Protein AF-A0A6G7C5B2-F1 (afdb_monomer_lite)

pLDDT: mean 74.14, std 19.57, range [34.53, 96.0]

Sequence (91 aa):
MKSRERVIKDIRFYKIKQKDFTGDFNGIIGNVYHITEDTNSIGQRIARKLNELQFISGEFDHIYINFTGNIKHGKLVESEKFLDKRIKYVD

Structure (mmCIF, N/CA/C/O backbone):
data_AF-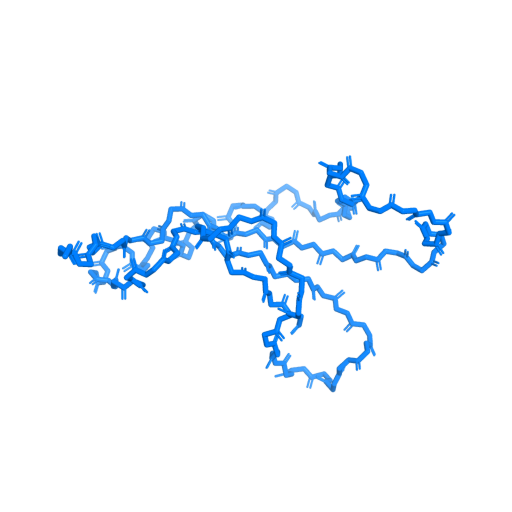A0A6G7C5B2-F1
#
_entry.id   AF-A0A6G7C5B2-F1
#
loop_
_atom_site.group_PDB
_atom_site.id
_atom_site.type_symbol
_atom_site.label_atom_id
_atom_site.label_alt_id
_atom_site.label_comp_id
_atom_site.label_asym_id
_atom_site.label_entity_id
_atom_site.label_seq_id
_atom_site.pdbx_PDB_ins_code
_atom_site.Cartn_x
_atom_site.Cartn_y
_atom_site.Cartn_z
_atom_site.occupancy
_atom_site.B_iso_or_equiv
_atom_site.auth_seq_id
_atom_site.auth_comp_id
_atom_site.auth_asym_id
_atom_site.auth_atom_id
_atom_site.pdbx_PDB_model_num
ATOM 1 N N . MET A 1 1 ? -3.648 -12.455 22.082 1.00 43.62 1 MET A N 1
ATOM 2 C CA . MET A 1 1 ? -3.501 -11.025 21.714 1.00 43.62 1 MET A CA 1
ATOM 3 C C . MET A 1 1 ? -4.640 -10.677 20.766 1.00 43.62 1 MET A C 1
ATOM 5 O O . MET A 1 1 ? -4.727 -11.334 19.740 1.00 43.62 1 MET A O 1
ATOM 9 N N . LYS A 1 2 ? -5.542 -9.738 21.099 1.00 45.06 2 LYS A N 1
ATOM 10 C CA . LYS A 1 2 ? -6.581 -9.298 20.146 1.00 45.06 2 LYS A CA 1
ATOM 11 C C . LYS A 1 2 ? -5.883 -8.749 18.899 1.00 45.06 2 LYS A C 1
ATOM 13 O O . LYS A 1 2 ? -5.041 -7.858 19.037 1.00 45.06 2 LYS A O 1
ATOM 18 N N . S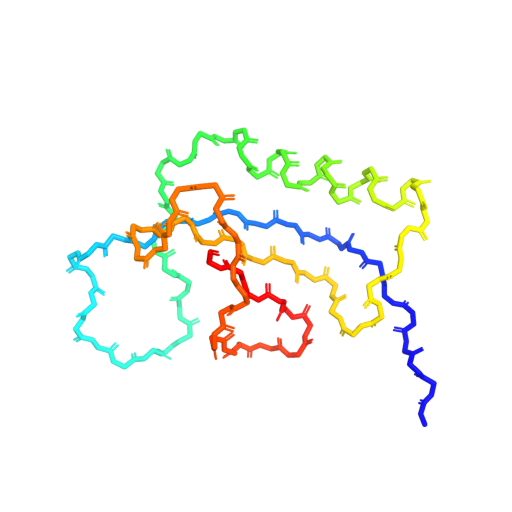ER A 1 3 ? -6.202 -9.302 17.727 1.00 52.06 3 SER A N 1
ATOM 19 C CA . SER A 1 3 ? -5.869 -8.682 16.443 1.00 52.06 3 SER A CA 1
ATOM 20 C C . SER A 1 3 ? -6.336 -7.233 16.532 1.00 52.06 3 SER A C 1
ATOM 22 O O . SER A 1 3 ? -7.506 -6.980 16.815 1.00 52.06 3 SER A O 1
ATOM 24 N N . ARG A 1 4 ? -5.403 -6.277 16.475 1.00 64.94 4 ARG A N 1
ATOM 25 C CA . ARG A 1 4 ? -5.782 -4.865 16.470 1.00 64.94 4 ARG A CA 1
ATOM 26 C C . ARG A 1 4 ? -6.464 -4.661 15.133 1.00 64.94 4 ARG A C 1
ATOM 28 O O . ARG A 1 4 ? -5.779 -4.729 14.128 1.00 64.94 4 ARG A O 1
ATOM 35 N N . GLU A 1 5 ? -7.772 -4.456 15.122 1.00 76.12 5 GLU A N 1
ATOM 36 C CA . GLU A 1 5 ? -8.495 -4.053 13.920 1.00 76.12 5 GLU A CA 1
ATOM 37 C C . GLU A 1 5 ? -7.822 -2.793 13.368 1.00 76.12 5 GLU A C 1
ATOM 39 O O . GLU A 1 5 ? -7.838 -1.728 13.991 1.00 76.12 5 GLU A O 1
ATOM 44 N N . ARG A 1 6 ? -7.109 -2.943 12.252 1.00 82.62 6 ARG A N 1
ATOM 45 C CA . ARG A 1 6 ? -6.442 -1.836 11.574 1.00 82.62 6 ARG A CA 1
ATOM 46 C C . ARG A 1 6 ? -7.286 -1.379 10.408 1.00 82.62 6 ARG A C 1
ATOM 48 O O . ARG A 1 6 ? -7.867 -2.188 9.695 1.00 82.62 6 ARG A O 1
ATOM 55 N N . VAL A 1 7 ? -7.296 -0.071 10.226 1.00 91.44 7 VAL A N 1
ATOM 56 C CA . VAL A 1 7 ? -7.825 0.600 9.046 1.00 91.44 7 VAL A CA 1
ATOM 57 C C . VAL A 1 7 ? -6.659 1.015 8.154 1.00 91.44 7 VAL A C 1
ATOM 59 O O . VAL A 1 7 ? -5.540 1.210 8.646 1.00 91.44 7 VAL A O 1
ATOM 62 N N . ILE A 1 8 ? -6.906 1.172 6.856 1.00 93.19 8 ILE A N 1
ATOM 63 C CA . ILE A 1 8 ? -5.873 1.623 5.922 1.00 93.19 8 ILE A CA 1
ATOM 64 C C . ILE A 1 8 ? -5.620 3.115 6.138 1.00 93.19 8 ILE A C 1
ATOM 66 O O . ILE A 1 8 ? -6.498 3.957 5.960 1.00 93.19 8 ILE A O 1
ATOM 70 N N . LYS A 1 9 ? -4.394 3.451 6.528 1.00 90.75 9 LYS A N 1
ATOM 71 C CA . LYS A 1 9 ? -3.958 4.834 6.742 1.00 90.75 9 LYS A CA 1
ATOM 72 C C . LYS A 1 9 ? -3.375 5.445 5.485 1.00 90.75 9 LYS A C 1
ATOM 74 O O . LYS A 1 9 ? -3.523 6.644 5.279 1.00 90.75 9 LYS A O 1
ATOM 79 N N . ASP A 1 10 ? -2.705 4.632 4.676 1.00 88.69 10 ASP A N 1
ATOM 80 C CA . ASP A 1 10 ? -1.920 5.133 3.559 1.00 88.69 10 ASP A CA 1
ATOM 81 C C . ASP A 1 10 ? -1.782 4.094 2.445 1.00 88.69 10 ASP A C 1
ATOM 83 O O . ASP A 1 10 ? -1.632 2.894 2.699 1.00 88.69 10 ASP A O 1
ATOM 87 N N . ILE A 1 11 ? -1.804 4.578 1.206 1.00 90.69 11 ILE A N 1
ATOM 88 C CA . ILE A 1 11 ? -1.537 3.787 0.006 1.00 90.69 11 ILE A CA 1
ATOM 89 C C . ILE A 1 11 ? -0.545 4.575 -0.835 1.00 90.69 11 ILE A C 1
ATOM 91 O O . ILE A 1 11 ? -0.814 5.719 -1.199 1.00 90.69 11 ILE A O 1
ATOM 95 N N . ARG A 1 12 ? 0.594 3.966 -1.157 1.00 87.12 12 ARG A N 1
ATOM 96 C CA . ARG A 1 12 ? 1.660 4.609 -1.929 1.00 87.12 12 ARG A CA 1
ATOM 97 C C . ARG A 1 12 ? 1.958 3.837 -3.194 1.00 87.12 12 ARG A C 1
ATOM 99 O O . ARG A 1 12 ? 1.953 2.609 -3.190 1.00 87.12 12 ARG A O 1
ATOM 106 N N . PHE A 1 13 ? 2.255 4.575 -4.254 1.00 83.56 13 PHE A N 1
ATOM 107 C CA . PHE A 1 13 ? 2.598 4.022 -5.554 1.00 83.56 13 PHE A CA 1
ATOM 108 C C . PHE A 1 13 ? 4.074 4.265 -5.853 1.00 83.56 13 PHE A C 1
ATOM 110 O O . PHE A 1 13 ? 4.602 5.341 -5.582 1.00 83.56 13 PHE A O 1
ATOM 117 N N . TYR A 1 14 ? 4.733 3.271 -6.435 1.00 76.62 14 TYR A N 1
ATOM 118 C CA . TYR A 1 14 ? 6.149 3.296 -6.784 1.00 76.62 14 TYR A CA 1
ATOM 119 C C . TYR A 1 14 ? 6.357 2.666 -8.156 1.00 76.62 14 TYR A C 1
ATOM 121 O O . TYR A 1 14 ? 5.498 1.944 -8.655 1.00 76.62 14 TYR A O 1
ATOM 129 N N . LYS A 1 15 ? 7.514 2.907 -8.770 1.00 71.44 15 LYS A N 1
ATOM 130 C CA . LYS A 1 15 ? 7.985 2.115 -9.908 1.00 71.44 15 LYS A CA 1
ATOM 131 C C . LYS A 1 15 ? 9.497 2.002 -9.825 1.00 71.44 15 LYS A C 1
ATOM 133 O O . LYS A 1 15 ? 10.202 3.007 -9.860 1.00 71.44 15 LYS A O 1
ATOM 138 N N . ILE A 1 16 ? 10.003 0.784 -9.710 1.00 62.88 16 ILE A N 1
ATOM 139 C CA . ILE A 1 16 ? 11.446 0.540 -9.632 1.00 62.88 16 ILE A CA 1
ATOM 140 C C . ILE A 1 16 ? 12.063 0.715 -11.029 1.00 62.88 16 ILE A C 1
ATOM 142 O O . ILE A 1 16 ? 11.593 0.128 -12.006 1.00 62.88 16 ILE A O 1
ATOM 146 N N . LYS A 1 17 ? 13.107 1.547 -11.154 1.00 52.53 17 LYS A N 1
ATOM 147 C CA . LYS A 1 17 ? 13.888 1.681 -12.397 1.00 52.53 17 LYS A CA 1
ATOM 148 C C . LYS A 1 17 ? 14.984 0.614 -12.444 1.00 52.53 17 LYS A C 1
ATOM 150 O O . LYS A 1 17 ? 15.714 0.432 -11.480 1.00 52.53 17 LYS A O 1
ATOM 155 N N . GLN A 1 18 ? 15.140 -0.042 -13.596 1.00 48.28 18 GLN A N 1
ATOM 156 C CA . GLN A 1 18 ? 16.105 -1.135 -13.804 1.00 48.28 18 GLN A CA 1
ATOM 157 C C . GLN A 1 18 ? 17.589 -0.750 -13.625 1.00 48.28 18 GLN A C 1
ATOM 159 O O . GLN A 1 18 ? 18.404 -1.642 -13.437 1.00 48.28 18 GLN A O 1
ATOM 164 N N . LYS A 1 19 ? 17.968 0.537 -13.680 1.00 45.28 19 LYS A N 1
ATOM 165 C CA . LYS A 1 19 ? 19.380 0.961 -13.574 1.00 45.28 19 LYS A CA 1
ATOM 166 C C . LYS A 1 19 ? 19.936 1.039 -12.142 1.00 45.28 19 LYS A C 1
ATOM 168 O O . LYS A 1 19 ? 21.147 1.137 -12.006 1.00 45.28 19 LYS A O 1
ATOM 173 N N . ASP A 1 20 ? 19.098 0.940 -11.107 1.00 42.66 20 ASP A N 1
ATOM 174 C CA . ASP A 1 20 ? 19.493 1.212 -9.712 1.00 42.66 20 ASP A CA 1
ATOM 175 C C . ASP A 1 20 ? 19.574 -0.056 -8.828 1.00 42.66 20 ASP A C 1
ATOM 177 O O . ASP A 1 20 ? 19.491 0.039 -7.605 1.00 42.66 20 ASP A O 1
ATOM 181 N N . PHE A 1 21 ? 19.710 -1.257 -9.409 1.00 42.81 21 PHE A N 1
ATOM 182 C CA . PHE A 1 21 ? 19.765 -2.512 -8.642 1.00 42.81 21 PHE A CA 1
ATOM 183 C C . PHE A 1 21 ? 21.123 -3.218 -8.769 1.00 42.81 21 PHE A C 1
ATOM 185 O O . PHE A 1 21 ? 21.284 -4.145 -9.560 1.00 42.81 21 PHE A O 1
ATOM 192 N N . THR A 1 22 ? 22.098 -2.780 -7.967 1.00 35.59 22 THR A N 1
ATOM 193 C CA . THR A 1 22 ? 23.384 -3.476 -7.740 1.00 35.59 22 THR A CA 1
ATOM 194 C C . THR A 1 22 ? 23.884 -3.288 -6.299 1.00 35.59 22 THR A C 1
ATOM 196 O O . THR A 1 22 ? 25.034 -2.907 -6.084 1.00 35.59 22 THR A O 1
ATOM 199 N N . GLY A 1 23 ? 23.038 -3.489 -5.285 1.00 34.53 23 GLY A N 1
ATOM 200 C CA . GLY A 1 23 ? 23.468 -3.335 -3.893 1.00 34.53 23 GLY A CA 1
ATOM 201 C C . GLY A 1 23 ? 22.422 -3.754 -2.868 1.00 34.53 23 GLY A C 1
ATOM 202 O O . GLY A 1 23 ? 21.224 -3.637 -3.113 1.00 34.53 23 GLY A O 1
ATOM 203 N N . ASP A 1 24 ? 22.916 -4.260 -1.740 1.00 38.25 24 ASP A N 1
ATOM 204 C CA . ASP A 1 24 ? 22.150 -4.758 -0.599 1.00 38.25 24 ASP A CA 1
ATOM 205 C C . ASP A 1 24 ? 21.167 -3.701 -0.057 1.00 38.25 24 ASP A C 1
ATOM 207 O O . ASP A 1 24 ? 21.478 -2.505 0.023 1.00 38.25 24 ASP A O 1
ATOM 211 N N . PHE A 1 25 ? 19.948 -4.131 0.268 1.00 43.62 25 PHE A N 1
ATOM 212 C CA . PHE A 1 25 ? 18.808 -3.250 0.534 1.00 43.62 25 PHE A CA 1
ATOM 213 C C . PHE A 1 25 ? 18.883 -2.638 1.947 1.00 43.62 25 PHE A C 1
ATOM 215 O O . PHE A 1 25 ? 18.236 -3.102 2.881 1.00 43.62 25 PHE A O 1
ATOM 222 N N . ASN A 1 26 ? 19.639 -1.547 2.103 1.00 36.38 26 ASN A N 1
ATOM 223 C CA . ASN A 1 26 ? 19.854 -0.849 3.383 1.00 36.38 26 ASN A CA 1
ATOM 224 C C . ASN A 1 26 ? 18.752 0.168 3.765 1.00 36.38 26 ASN A C 1
ATOM 226 O O . ASN A 1 26 ? 19.028 1.227 4.325 1.00 36.38 26 ASN A O 1
ATOM 230 N N . GLY A 1 27 ? 17.482 -0.141 3.488 1.00 44.22 27 GLY A N 1
ATOM 231 C CA . GLY A 1 27 ? 16.349 0.573 4.099 1.00 44.22 27 GLY A CA 1
ATOM 232 C C . GLY A 1 27 ? 16.045 1.988 3.584 1.00 44.22 27 GLY A C 1
ATOM 233 O O . GLY A 1 27 ? 15.264 2.695 4.220 1.00 44.22 27 GLY A O 1
ATOM 234 N N . ILE A 1 28 ? 16.583 2.409 2.435 1.00 45.28 28 ILE A N 1
ATOM 235 C CA . ILE A 1 28 ? 16.222 3.695 1.817 1.00 45.28 28 ILE A CA 1
ATOM 236 C C . ILE A 1 28 ? 15.313 3.450 0.610 1.00 45.28 28 ILE A C 1
ATOM 238 O O . ILE A 1 28 ? 15.665 2.768 -0.349 1.00 45.28 28 ILE A O 1
ATOM 242 N N . ILE A 1 29 ? 14.103 4.000 0.723 1.00 44.22 29 ILE A N 1
ATOM 243 C CA . ILE A 1 29 ? 12.985 3.938 -0.221 1.00 44.22 29 ILE A CA 1
ATOM 244 C C . ILE A 1 29 ? 13.468 4.245 -1.645 1.00 44.22 29 ILE A C 1
ATOM 246 O O . ILE A 1 29 ? 14.017 5.313 -1.908 1.00 44.22 29 ILE A O 1
ATOM 250 N N . GLY A 1 30 ? 13.237 3.293 -2.554 1.00 40.62 30 GLY A N 1
ATOM 251 C CA . GLY A 1 30 ? 13.599 3.393 -3.963 1.00 40.62 30 GLY A CA 1
ATOM 252 C C . GLY A 1 30 ? 12.976 4.610 -4.646 1.00 40.62 30 GLY A C 1
ATOM 253 O O . GLY A 1 30 ? 11.838 4.986 -4.364 1.00 40.62 30 GLY A O 1
ATOM 254 N N . ASN A 1 31 ? 13.759 5.200 -5.549 1.00 39.59 31 ASN A N 1
ATOM 255 C CA . ASN A 1 31 ? 13.455 6.402 -6.317 1.00 39.59 31 ASN A CA 1
ATOM 256 C C . ASN A 1 31 ? 11.991 6.452 -6.783 1.00 39.59 31 ASN A C 1
ATOM 258 O O . ASN A 1 31 ? 11.555 5.699 -7.658 1.00 39.59 31 ASN A O 1
ATOM 262 N N . VAL A 1 32 ? 11.252 7.382 -6.178 1.00 40.59 32 VAL A N 1
ATOM 263 C CA . VAL A 1 32 ? 9.908 7.802 -6.570 1.00 40.59 32 VAL A CA 1
ATOM 264 C C . VAL A 1 32 ? 10.004 8.242 -8.033 1.00 40.59 32 VAL A C 1
ATOM 266 O O . VAL A 1 32 ? 10.889 9.013 -8.406 1.00 40.59 32 VAL A O 1
ATOM 269 N N . TYR A 1 33 ? 9.144 7.715 -8.904 1.00 37.19 33 TYR A N 1
ATOM 270 C CA . TYR A 1 33 ? 9.015 8.283 -10.246 1.00 37.19 33 TYR A CA 1
ATOM 271 C C . TYR A 1 33 ? 8.709 9.787 -10.124 1.00 37.19 33 TYR A C 1
ATOM 273 O O . TYR A 1 33 ? 8.232 10.238 -9.088 1.00 37.19 33 TYR A O 1
ATOM 281 N N . HIS A 1 34 ? 8.844 10.561 -11.202 1.00 42.16 34 HIS A N 1
ATOM 282 C CA . HIS A 1 34 ? 7.939 11.704 -11.369 1.00 42.16 34 HIS A CA 1
ATOM 283 C C . HIS A 1 34 ? 6.529 11.137 -11.584 1.00 42.16 34 HIS A C 1
ATOM 285 O O . HIS A 1 34 ? 5.972 11.149 -12.676 1.00 42.16 34 HIS A O 1
ATOM 291 N N . ILE A 1 35 ? 5.994 10.520 -10.537 1.00 48.09 35 ILE A N 1
ATOM 292 C CA . ILE A 1 35 ? 4.578 10.396 -10.350 1.00 48.09 35 ILE A CA 1
ATOM 293 C C . ILE A 1 35 ? 4.171 11.838 -10.105 1.00 48.09 35 ILE A C 1
ATOM 295 O O . ILE A 1 35 ? 4.714 12.491 -9.213 1.00 48.09 35 ILE A O 1
ATOM 299 N N . THR A 1 36 ? 3.334 12.382 -10.981 1.00 51.34 36 THR A N 1
ATOM 300 C CA . THR A 1 36 ? 2.769 13.714 -10.778 1.00 51.34 36 THR A CA 1
ATOM 301 C C . THR A 1 36 ? 2.258 13.807 -9.338 1.00 51.34 36 THR A C 1
ATOM 303 O O . THR A 1 36 ? 1.822 12.790 -8.777 1.00 51.34 36 THR A O 1
ATOM 306 N N . GLU A 1 37 ? 2.348 14.994 -8.725 1.00 55.22 37 GLU A N 1
ATOM 307 C CA . GLU A 1 37 ? 1.944 15.251 -7.327 1.00 55.22 37 GLU A CA 1
ATOM 308 C C . GLU A 1 37 ? 0.588 14.599 -6.966 1.00 55.22 37 GLU A C 1
ATOM 310 O O . GLU A 1 37 ? 0.354 14.179 -5.832 1.00 55.22 37 GLU A O 1
ATOM 315 N N . ASP A 1 38 ? -0.264 14.397 -7.972 1.00 65.06 38 ASP A N 1
ATOM 316 C CA . ASP A 1 38 ? -1.550 13.715 -7.915 1.00 65.06 38 ASP A CA 1
ATOM 317 C C . ASP A 1 38 ? -1.558 12.270 -7.404 1.00 65.06 38 ASP A C 1
ATOM 319 O O . ASP A 1 38 ? -2.538 11.874 -6.777 1.00 65.06 38 ASP A O 1
ATOM 323 N N . THR A 1 39 ? -0.548 11.435 -7.630 1.00 70.56 39 THR A N 1
ATOM 324 C CA . THR A 1 39 ? -0.699 9.993 -7.301 1.00 70.56 39 THR A CA 1
ATOM 325 C C . THR A 1 39 ? -0.669 9.676 -5.811 1.00 70.56 39 THR A C 1
ATOM 327 O O . THR A 1 39 ? -1.407 8.797 -5.362 1.00 70.56 39 THR A O 1
ATOM 330 N N . ASN A 1 40 ? 0.086 10.442 -5.021 1.00 74.75 40 ASN A N 1
ATOM 331 C CA . ASN A 1 40 ? -0.024 10.391 -3.563 1.00 74.75 40 ASN A CA 1
ATOM 332 C C . ASN A 1 40 ? -1.427 10.829 -3.122 1.00 74.75 40 ASN A C 1
ATOM 334 O O . ASN A 1 40 ? -2.027 10.213 -2.241 1.00 74.75 40 ASN A O 1
ATOM 338 N N . SER A 1 41 ? -1.995 11.841 -3.788 1.00 82.06 41 SER A N 1
ATOM 339 C CA . SER A 1 41 ? -3.366 12.283 -3.522 1.00 82.06 41 SER A CA 1
ATOM 340 C C . SER A 1 41 ? -4.400 11.195 -3.855 1.00 82.06 41 SER A C 1
ATOM 342 O O . SER A 1 41 ? -5.375 11.031 -3.121 1.00 82.06 41 SER A O 1
ATOM 344 N N . ILE A 1 42 ? -4.179 10.397 -4.909 1.00 86.88 42 ILE A N 1
ATOM 345 C CA . ILE A 1 42 ? -5.031 9.250 -5.259 1.00 86.88 42 ILE A CA 1
ATOM 346 C C . ILE A 1 42 ? -4.983 8.203 -4.146 1.00 86.88 42 ILE A C 1
ATOM 348 O O . ILE A 1 42 ? -6.034 7.771 -3.674 1.00 86.88 42 ILE A O 1
ATOM 352 N N . GLY A 1 43 ? -3.786 7.835 -3.685 1.00 89.12 43 GLY A N 1
ATOM 353 C CA . GLY A 1 43 ? -3.611 6.858 -2.609 1.00 89.12 43 GLY A CA 1
ATOM 354 C C . GLY A 1 43 ? -4.324 7.272 -1.322 1.00 89.12 43 GLY A C 1
ATOM 355 O O . GLY A 1 43 ? -5.098 6.498 -0.755 1.00 89.12 43 GLY A O 1
ATOM 356 N N . GLN A 1 44 ? -4.173 8.539 -0.930 1.00 89.44 44 GLN A N 1
ATOM 357 C CA . GLN A 1 44 ? -4.879 9.120 0.214 1.00 89.44 44 GLN A CA 1
ATOM 358 C C . GLN A 1 44 ? -6.403 9.118 0.035 1.00 89.44 44 GLN A C 1
ATOM 360 O O . GLN A 1 44 ? -7.137 8.790 0.968 1.00 89.44 44 GLN A O 1
ATOM 365 N N . ARG A 1 45 ? -6.907 9.460 -1.159 1.00 92.06 45 ARG A N 1
ATOM 366 C CA . ARG A 1 45 ? -8.350 9.431 -1.456 1.00 92.06 45 ARG A CA 1
ATOM 367 C C . ARG A 1 45 ? -8.917 8.016 -1.356 1.00 92.06 45 ARG A C 1
ATOM 369 O O . ARG A 1 45 ? -10.011 7.859 -0.817 1.00 92.06 45 ARG A O 1
ATOM 376 N N . ILE A 1 46 ? -8.186 7.007 -1.832 1.00 93.06 46 ILE A N 1
ATOM 377 C CA . ILE A 1 46 ? -8.589 5.599 -1.721 1.00 93.06 46 ILE A CA 1
ATOM 378 C C . ILE A 1 46 ? -8.595 5.168 -0.252 1.00 93.06 46 ILE A C 1
ATOM 380 O O . ILE A 1 46 ? -9.605 4.643 0.206 1.00 93.06 46 ILE A O 1
ATOM 384 N N . ALA A 1 47 ? -7.529 5.444 0.506 1.00 93.69 47 ALA A N 1
ATOM 385 C CA . ALA A 1 47 ? -7.472 5.139 1.938 1.00 93.69 47 ALA A CA 1
ATOM 386 C C . ALA A 1 47 ? -8.644 5.781 2.699 1.00 93.69 47 ALA A C 1
ATOM 388 O O . ALA A 1 47 ? -9.338 5.113 3.465 1.00 93.69 47 ALA A O 1
ATOM 389 N N . ARG A 1 48 ? -8.947 7.055 2.414 1.00 93.94 48 ARG A N 1
ATOM 390 C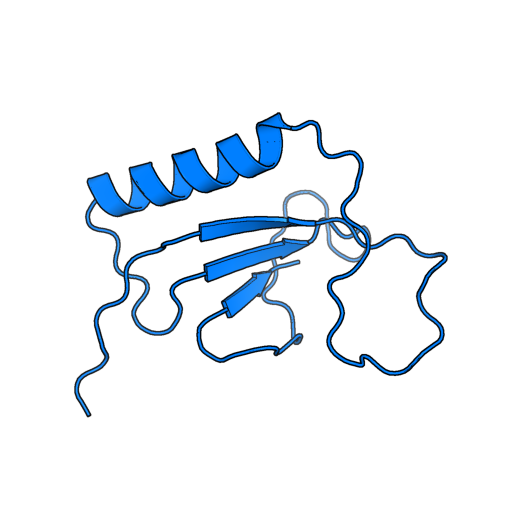 CA . ARG A 1 48 ? -10.107 7.746 2.990 1.00 93.94 48 ARG A CA 1
ATOM 391 C C . ARG A 1 48 ? -11.420 7.045 2.645 1.00 93.94 48 ARG A C 1
ATOM 393 O O . ARG A 1 48 ? -12.235 6.841 3.536 1.00 93.94 48 ARG A O 1
ATOM 400 N N . LYS A 1 49 ? -11.618 6.646 1.387 1.00 96.00 49 LYS A N 1
ATOM 401 C CA . LYS A 1 49 ? -12.830 5.933 0.959 1.00 96.00 49 LYS A CA 1
ATOM 402 C C . LYS A 1 49 ? -12.969 4.561 1.612 1.00 96.00 49 LYS A C 1
ATOM 404 O O . LYS A 1 49 ? -14.064 4.214 2.031 1.00 96.00 49 LYS A O 1
ATOM 409 N N . LEU A 1 50 ? -11.879 3.811 1.758 1.00 94.31 50 LEU A N 1
ATOM 410 C CA . LEU A 1 50 ? -11.879 2.544 2.496 1.00 94.31 50 LEU A CA 1
ATOM 411 C C . LEU A 1 50 ? -12.283 2.752 3.961 1.00 94.31 50 LEU A C 1
ATOM 413 O O . LEU A 1 50 ? -13.080 1.983 4.491 1.00 94.31 50 LEU A O 1
ATOM 417 N N . ASN A 1 51 ? -11.802 3.827 4.587 1.00 91.75 51 ASN A N 1
ATOM 418 C CA . ASN A 1 51 ? -12.166 4.172 5.961 1.00 91.75 51 ASN A CA 1
ATOM 419 C C . ASN A 1 51 ? -13.634 4.605 6.088 1.00 91.75 51 ASN A C 1
ATOM 421 O O . ASN A 1 51 ? -14.307 4.183 7.024 1.00 91.75 51 ASN A O 1
ATOM 425 N N . GLU A 1 52 ? -14.156 5.395 5.141 1.00 94.50 52 GLU A N 1
ATOM 426 C CA . GLU A 1 52 ? -15.587 5.740 5.062 1.00 94.50 52 GLU A CA 1
ATOM 427 C C . GLU A 1 52 ? -16.471 4.485 4.933 1.00 94.50 52 GLU A C 1
ATOM 429 O O . GLU A 1 52 ? -17.558 4.435 5.501 1.00 94.50 52 GLU A O 1
ATOM 434 N N . LEU A 1 53 ? -15.982 3.456 4.234 1.00 95.44 53 LEU A N 1
ATOM 435 C CA . LEU A 1 53 ? -16.635 2.151 4.085 1.00 95.44 53 LEU A CA 1
ATOM 436 C C . LEU A 1 53 ? -16.390 1.197 5.267 1.00 95.44 53 LEU A C 1
ATOM 438 O O . LEU A 1 53 ? -16.786 0.036 5.193 1.00 95.44 53 LEU A O 1
ATOM 442 N N . GLN A 1 54 ? -15.734 1.659 6.337 1.00 92.00 54 GLN A N 1
ATOM 443 C CA . GLN A 1 54 ? -15.396 0.860 7.520 1.00 92.00 54 GLN A CA 1
ATOM 444 C C . GLN A 1 54 ? -14.585 -0.407 7.191 1.00 92.00 54 GLN A C 1
ATOM 446 O O . GLN A 1 54 ? -14.699 -1.429 7.867 1.00 92.00 54 GLN A O 1
ATOM 451 N N . PHE A 1 55 ? -13.748 -0.352 6.151 1.00 91.81 55 PHE A N 1
ATOM 452 C CA . PHE A 1 55 ? -12.880 -1.466 5.790 1.00 91.81 55 PHE A CA 1
ATOM 453 C C . PHE A 1 55 ? -11.808 -1.704 6.865 1.00 91.81 55 PHE A C 1
ATOM 455 O O . PHE A 1 55 ? -11.091 -0.782 7.265 1.00 91.81 55 PHE A O 1
ATOM 462 N N . ILE A 1 56 ? -11.658 -2.964 7.279 1.00 90.94 56 ILE A N 1
ATOM 463 C CA . ILE A 1 56 ? -10.666 -3.405 8.263 1.00 90.94 56 ILE A CA 1
ATOM 464 C C . ILE A 1 56 ? -9.681 -4.349 7.573 1.00 90.94 56 ILE A C 1
ATOM 466 O O . ILE A 1 56 ? -10.050 -5.419 7.098 1.00 90.94 56 ILE A O 1
ATOM 470 N N . SER A 1 57 ? -8.410 -3.965 7.548 1.00 87.31 57 SER A N 1
ATOM 471 C CA . SER A 1 57 ? -7.301 -4.773 7.025 1.00 87.31 57 SER A CA 1
ATOM 472 C C . SER A 1 57 ? -6.746 -5.765 8.046 1.00 87.31 57 SER A C 1
ATOM 474 O O . SER A 1 57 ? -6.090 -6.737 7.678 1.00 87.31 57 SER A O 1
ATOM 476 N N . GLY A 1 58 ? -6.971 -5.508 9.338 1.00 84.69 58 GLY A N 1
ATOM 477 C CA . GLY A 1 58 ? -6.482 -6.336 10.440 1.00 84.69 58 GLY A CA 1
ATOM 478 C C . GLY A 1 58 ? -4.982 -6.162 10.689 1.00 84.69 58 GLY A C 1
ATOM 479 O O . GLY A 1 58 ? -4.577 -5.505 11.643 1.00 84.69 58 GLY A O 1
ATOM 480 N N . GLU A 1 59 ? -4.131 -6.740 9.848 1.00 85.38 59 GLU A N 1
ATOM 481 C CA . GLU A 1 59 ? -2.710 -6.926 10.186 1.00 85.38 59 GLU A CA 1
ATOM 482 C C . GLU A 1 59 ? -1.810 -5.749 9.793 1.00 85.38 59 GLU A C 1
ATOM 484 O O . GLU A 1 59 ? -0.909 -5.371 10.551 1.00 85.38 59 GLU A O 1
ATOM 489 N N . PHE A 1 60 ? -2.110 -5.108 8.666 1.00 90.25 60 PHE A N 1
ATOM 490 C CA . PHE A 1 60 ? -1.356 -3.985 8.106 1.00 90.25 60 PHE A CA 1
ATOM 491 C C . PHE A 1 60 ? -2.196 -2.707 8.095 1.00 90.25 60 PHE A C 1
ATOM 493 O O . PHE A 1 60 ? -3.416 -2.773 8.090 1.00 90.25 60 PHE A O 1
ATOM 500 N N . ASP A 1 61 ? -1.574 -1.530 8.110 1.00 92.19 61 ASP A N 1
ATOM 501 C CA . ASP A 1 61 ? -2.275 -0.244 7.947 1.00 92.19 61 ASP A CA 1
ATOM 502 C C . ASP A 1 61 ? -1.714 0.615 6.800 1.00 92.19 61 ASP A C 1
ATOM 504 O O . ASP A 1 61 ? -2.199 1.721 6.575 1.00 92.19 61 ASP A O 1
ATOM 508 N N . HIS A 1 62 ? -0.743 0.097 6.041 1.00 91.75 62 HIS A N 1
ATOM 509 C CA . HIS A 1 62 ? -0.152 0.751 4.871 1.00 91.75 62 HIS A CA 1
ATOM 510 C C . HIS A 1 62 ? -0.044 -0.239 3.702 1.00 91.75 62 HIS A C 1
ATOM 512 O O . HIS A 1 62 ? 0.283 -1.409 3.914 1.00 91.75 62 HIS A O 1
ATOM 518 N N . ILE A 1 63 ? -0.282 0.227 2.472 1.00 91.19 63 ILE A N 1
ATOM 519 C CA . ILE A 1 63 ? -0.142 -0.578 1.245 1.00 91.19 63 ILE A CA 1
ATOM 520 C C . ILE A 1 63 ? 0.804 0.125 0.278 1.00 91.19 63 ILE A C 1
ATOM 522 O O . ILE A 1 63 ? 0.556 1.263 -0.117 1.00 91.19 63 ILE A O 1
ATOM 526 N N . TYR A 1 64 ? 1.883 -0.543 -0.117 1.00 89.31 64 TYR A N 1
ATOM 527 C CA . TYR A 1 64 ? 2.855 -0.029 -1.078 1.00 89.31 64 TYR A CA 1
ATOM 528 C C . TYR A 1 64 ? 2.735 -0.827 -2.376 1.00 89.31 64 TYR A C 1
ATOM 530 O O . TYR A 1 64 ? 2.999 -2.025 -2.397 1.00 89.31 64 TYR A O 1
ATOM 538 N N . ILE A 1 65 ? 2.319 -0.157 -3.448 1.00 87.75 65 ILE A N 1
ATOM 539 C CA . ILE A 1 65 ? 2.074 -0.746 -4.766 1.00 87.75 65 ILE A CA 1
ATOM 540 C C . ILE A 1 65 ? 3.220 -0.345 -5.689 1.00 87.75 65 ILE A C 1
ATOM 542 O O . ILE A 1 65 ? 3.432 0.839 -5.947 1.00 87.75 65 ILE A O 1
ATOM 546 N N . ASN A 1 66 ? 3.964 -1.318 -6.193 1.00 84.62 66 ASN A N 1
ATOM 547 C CA . ASN A 1 66 ? 5.078 -1.108 -7.097 1.00 84.62 66 ASN A CA 1
ATOM 548 C C . ASN A 1 66 ? 4.700 -1.524 -8.519 1.00 84.62 66 ASN A C 1
ATOM 550 O O . ASN A 1 66 ? 4.559 -2.699 -8.812 1.00 84.62 66 ASN A O 1
ATOM 554 N N . PHE A 1 67 ? 4.635 -0.575 -9.445 1.00 80.25 67 PHE A N 1
ATOM 555 C CA . PHE A 1 67 ? 4.438 -0.891 -10.851 1.00 80.25 67 PHE A CA 1
ATOM 556 C C . PHE A 1 67 ? 5.687 -1.570 -11.415 1.00 80.25 67 PHE A C 1
ATOM 558 O O . PHE A 1 67 ? 6.723 -0.932 -11.611 1.00 80.25 67 PHE A O 1
ATOM 565 N N . THR A 1 68 ? 5.587 -2.861 -11.714 1.00 76.50 68 THR A N 1
ATOM 566 C CA . THR A 1 68 ? 6.681 -3.644 -12.293 1.00 76.50 68 THR A CA 1
ATOM 567 C C . THR A 1 68 ? 6.346 -4.157 -13.692 1.00 76.50 68 THR A C 1
ATOM 569 O O . THR A 1 68 ? 5.192 -4.399 -14.034 1.00 76.50 68 THR A O 1
ATOM 572 N N . GLY A 1 69 ? 7.379 -4.328 -14.521 1.00 78.56 69 GLY A N 1
ATOM 573 C CA . GLY A 1 69 ? 7.265 -5.013 -15.813 1.00 78.56 69 GLY A CA 1
ATOM 574 C C . GLY A 1 69 ? 7.350 -6.538 -15.700 1.00 78.56 69 GLY A C 1
ATOM 575 O O . GLY A 1 69 ? 7.196 -7.228 -16.701 1.00 78.56 69 GLY A O 1
ATOM 576 N N . ASN A 1 70 ? 7.610 -7.061 -14.498 1.00 80.62 70 ASN A N 1
ATOM 577 C CA . ASN A 1 70 ? 7.874 -8.482 -14.273 1.00 80.62 70 ASN A CA 1
ATOM 578 C C . ASN A 1 70 ? 6.597 -9.320 -14.098 1.00 80.62 70 ASN A C 1
ATOM 580 O O . ASN A 1 70 ? 6.680 -10.542 -14.012 1.00 80.62 70 ASN A O 1
ATOM 584 N N . ILE A 1 71 ? 5.423 -8.682 -14.047 1.00 83.31 71 ILE A N 1
ATOM 585 C CA . ILE A 1 71 ? 4.125 -9.355 -13.966 1.00 83.31 71 ILE A CA 1
ATOM 586 C C . ILE A 1 71 ? 3.264 -9.016 -15.181 1.00 83.31 71 ILE A C 1
ATOM 588 O O . ILE A 1 71 ? 3.455 -8.002 -15.855 1.00 83.31 71 ILE A O 1
ATOM 592 N N . LYS A 1 72 ? 2.279 -9.873 -15.464 1.00 83.69 72 LYS A N 1
ATOM 593 C CA . LYS A 1 72 ? 1.332 -9.632 -16.554 1.00 83.69 72 LYS A CA 1
ATOM 594 C C . LYS A 1 72 ? 0.564 -8.331 -16.305 1.00 83.69 72 LYS A C 1
ATOM 596 O O . LYS A 1 72 ? 0.069 -8.101 -15.207 1.00 83.69 72 LYS A O 1
ATOM 601 N N . HIS A 1 73 ? 0.406 -7.523 -17.351 1.00 79.50 73 HIS A N 1
ATOM 602 C CA . HIS A 1 73 ? -0.357 -6.279 -17.279 1.00 79.50 73 HIS A CA 1
ATOM 603 C C . HIS A 1 73 ? -1.754 -6.495 -16.663 1.00 79.50 73 HIS A C 1
ATOM 605 O O . HIS A 1 73 ? -2.466 -7.432 -17.037 1.00 79.50 73 HIS A O 1
ATOM 611 N N . GLY A 1 74 ? -2.124 -5.636 -15.709 1.00 81.50 74 GLY A N 1
ATOM 612 C CA . GLY A 1 74 ? -3.398 -5.703 -14.984 1.00 81.50 74 GLY A CA 1
ATOM 613 C C . GLY A 1 74 ? -3.472 -6.779 -13.892 1.00 81.50 74 GLY A C 1
ATOM 614 O O . GLY A 1 74 ? -4.546 -6.992 -13.330 1.00 81.50 74 GLY A O 1
ATOM 615 N N . LYS A 1 75 ? -2.373 -7.480 -13.592 1.00 87.38 75 LYS A N 1
ATOM 616 C CA . LYS A 1 75 ? -2.273 -8.351 -12.414 1.00 87.38 75 LYS A CA 1
ATOM 617 C C . LYS A 1 75 ? -1.696 -7.591 -11.225 1.00 87.38 75 LYS A C 1
ATOM 619 O O . LYS A 1 75 ? -1.014 -6.593 -11.403 1.00 87.38 75 LYS A O 1
ATOM 624 N N . LEU A 1 76 ? -2.020 -8.096 -10.039 1.00 87.06 76 LEU A N 1
ATOM 625 C CA . LEU A 1 76 ? -1.444 -7.698 -8.762 1.00 87.06 76 LEU A CA 1
ATOM 626 C C . LEU A 1 76 ? -0.971 -8.968 -8.070 1.00 87.06 76 LEU A C 1
ATOM 628 O O . LEU A 1 76 ? -1.702 -9.966 -8.058 1.00 87.06 76 LEU A O 1
ATOM 632 N N . VAL A 1 77 ? 0.233 -8.934 -7.519 1.00 89.94 77 VAL A N 1
ATOM 633 C CA . VAL A 1 77 ? 0.817 -10.048 -6.773 1.00 89.94 77 VAL A CA 1
ATOM 634 C C . VAL A 1 77 ? 1.370 -9.509 -5.464 1.00 89.94 77 VAL A C 1
ATOM 636 O O . VAL A 1 77 ? 1.936 -8.422 -5.414 1.00 89.94 77 VAL A O 1
ATOM 639 N N . GLU A 1 78 ? 1.182 -10.245 -4.373 1.00 88.06 78 GLU A N 1
ATOM 640 C CA . GLU A 1 78 ? 1.857 -9.900 -3.126 1.00 88.06 78 GLU A CA 1
ATOM 641 C C . GLU A 1 78 ? 3.370 -10.028 -3.314 1.00 88.06 78 GLU A C 1
ATOM 643 O O . GLU A 1 78 ? 3.861 -11.056 -3.777 1.00 88.06 78 GLU A O 1
ATOM 648 N N . SER A 1 79 ? 4.103 -8.975 -2.966 1.00 83.31 79 SER A N 1
ATOM 649 C CA . SER A 1 79 ? 5.557 -8.986 -3.061 1.00 83.31 79 SER A CA 1
ATOM 650 C C . SER A 1 79 ? 6.150 -9.774 -1.897 1.00 83.31 79 SER A C 1
ATOM 652 O O . SER A 1 79 ? 5.712 -9.626 -0.758 1.00 83.31 79 SER A O 1
ATOM 654 N N . GLU A 1 80 ? 7.225 -10.520 -2.147 1.00 79.81 80 GLU A N 1
ATOM 655 C CA . GLU A 1 80 ? 8.031 -11.148 -1.087 1.00 79.81 80 GLU A CA 1
ATOM 656 C C . GLU A 1 80 ? 8.813 -10.114 -0.253 1.00 79.81 80 GLU A C 1
ATOM 658 O O . GLU A 1 80 ? 9.424 -10.442 0.765 1.00 79.81 80 GLU A O 1
ATOM 663 N N . LYS A 1 81 ? 8.803 -8.840 -0.671 1.00 73.50 81 LYS A N 1
ATOM 664 C CA . LYS A 1 81 ? 9.461 -7.751 0.048 1.00 73.50 81 LYS A CA 1
ATOM 665 C C . LYS A 1 81 ? 8.804 -7.517 1.398 1.00 73.50 81 LYS A C 1
ATOM 667 O O . LYS A 1 81 ? 7.638 -7.139 1.494 1.00 73.50 81 LYS A O 1
ATOM 672 N N . PHE A 1 82 ? 9.616 -7.623 2.439 1.00 75.00 82 PHE A N 1
ATOM 673 C CA . PHE A 1 82 ? 9.220 -7.326 3.802 1.00 75.00 82 PHE A CA 1
ATOM 674 C C . PHE A 1 82 ? 10.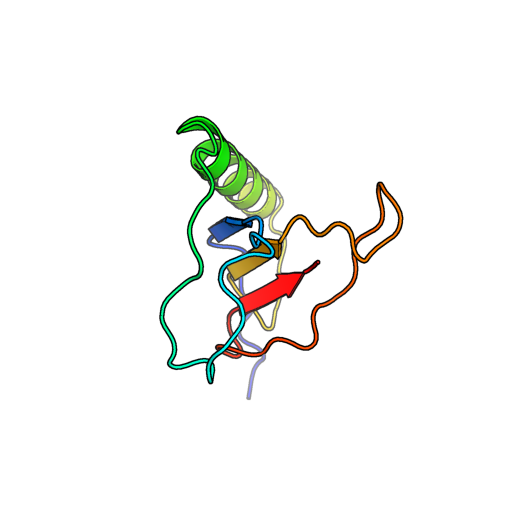032 -6.146 4.337 1.00 75.00 82 PHE A C 1
ATOM 676 O O . PHE A 1 82 ? 11.259 -6.185 4.346 1.00 75.00 82 PHE A O 1
ATOM 683 N N . LEU A 1 83 ? 9.340 -5.100 4.793 1.00 72.25 83 LEU A N 1
ATOM 684 C CA . LEU A 1 83 ? 9.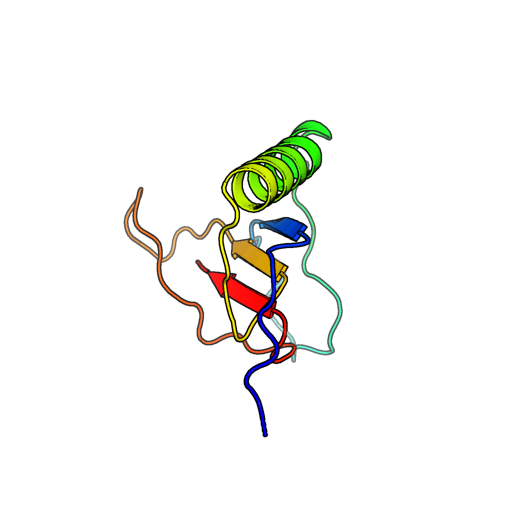966 -3.973 5.495 1.00 72.25 83 LEU A CA 1
ATOM 685 C C . LEU A 1 83 ? 9.509 -3.927 6.953 1.00 72.25 83 LEU A C 1
ATOM 687 O O . LEU A 1 83 ? 10.319 -3.912 7.871 1.00 72.25 83 LEU A O 1
ATOM 691 N N . ASP A 1 84 ? 8.194 -3.909 7.156 1.00 82.88 84 ASP A N 1
ATOM 692 C CA . ASP A 1 84 ? 7.563 -3.910 8.468 1.00 82.88 84 ASP A CA 1
ATOM 693 C C . ASP A 1 84 ? 6.213 -4.621 8.360 1.00 82.88 84 ASP A C 1
ATOM 695 O O . ASP A 1 84 ? 5.515 -4.494 7.356 1.00 82.88 84 ASP A O 1
ATOM 699 N N . LYS A 1 85 ? 5.806 -5.315 9.424 1.00 84.44 85 LYS A N 1
ATOM 700 C CA . LYS A 1 85 ? 4.516 -6.020 9.522 1.00 84.44 85 LYS A CA 1
ATOM 701 C C . LYS A 1 85 ? 3.282 -5.141 9.280 1.00 84.44 85 LYS A C 1
ATOM 703 O O . LYS A 1 85 ? 2.199 -5.654 9.033 1.00 84.44 85 LYS A O 1
ATOM 708 N N . ARG A 1 86 ? 3.413 -3.820 9.411 1.00 87.88 86 ARG A N 1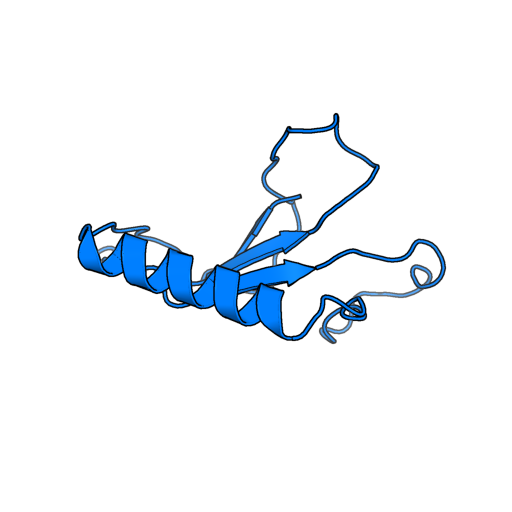
ATOM 709 C CA . ARG A 1 86 ? 2.355 -2.837 9.150 1.00 87.88 86 ARG A CA 1
ATOM 710 C C . ARG A 1 86 ? 2.197 -2.493 7.673 1.00 87.88 86 ARG A C 1
ATOM 712 O O . ARG A 1 86 ? 1.231 -1.807 7.336 1.00 87.88 86 ARG A O 1
ATOM 719 N N . ILE A 1 87 ? 3.132 -2.918 6.828 1.00 87.88 87 ILE A N 1
ATOM 720 C CA . ILE A 1 87 ? 3.206 -2.554 5.417 1.00 87.88 87 ILE A CA 1
ATOM 721 C C . ILE A 1 87 ? 3.007 -3.808 4.576 1.00 87.88 87 ILE A C 1
ATOM 723 O O . ILE A 1 87 ? 3.764 -4.769 4.683 1.00 87.88 87 ILE A O 1
ATOM 727 N N . LYS A 1 88 ? 2.009 -3.767 3.697 1.00 89.69 88 LYS A N 1
ATOM 728 C CA . LYS A 1 88 ? 1.818 -4.770 2.654 1.00 89.69 88 LYS A CA 1
ATOM 729 C C . LYS A 1 88 ? 2.455 -4.271 1.360 1.00 89.69 88 LYS A C 1
ATOM 731 O O . LYS A 1 88 ? 2.088 -3.195 0.890 1.00 89.69 88 LYS A O 1
ATOM 736 N N . TYR A 1 89 ? 3.383 -5.036 0.792 1.00 88.62 89 TYR A N 1
ATOM 737 C CA . TYR A 1 89 ? 3.946 -4.751 -0.528 1.00 88.62 89 TYR A CA 1
ATOM 738 C C . TYR A 1 89 ? 3.212 -5.545 -1.604 1.00 88.62 89 TYR A C 1
ATOM 740 O O . TYR A 1 89 ? 2.957 -6.739 -1.450 1.00 88.62 89 TYR A O 1
ATOM 748 N N . VAL A 1 90 ? 2.877 -4.869 -2.695 1.00 88.44 90 VAL A N 1
ATOM 749 C CA . VAL A 1 90 ? 2.190 -5.437 -3.854 1.00 88.44 90 VAL A CA 1
ATOM 750 C C . VAL A 1 90 ? 2.951 -5.010 -5.100 1.00 88.44 90 VAL A C 1
ATOM 752 O O . VAL A 1 90 ? 3.312 -3.840 -5.220 1.00 88.44 90 VAL A O 1
ATOM 755 N N . ASP A 1 91 ? 3.205 -5.951 -5.997 1.00 85.81 91 ASP A N 1
ATOM 756 C CA . ASP A 1 91 ? 3.775 -5.725 -7.325 1.00 85.81 91 ASP A CA 1
ATOM 757 C C . ASP A 1 91 ? 2.680 -5.799 -8.403 1.00 85.81 91 ASP A C 1
ATOM 759 O O . ASP A 1 91 ? 1.733 -6.614 -8.245 1.00 85.81 91 ASP A O 1
#

Secondary structure (DSSP, 8-state):
-----PPP-EEEEE---GGG-SS---S---------THHHHHHHHHHHHHHHTT---SS-SEEEEE--SSS-TT---B-S--S-TTEEEE-

Foldseek 3Di:
DPQPFEAAQWEEEAEADPPPPDDDCPPDDHDRDPPPPCPRVVGRVVSVVCVVVVHTPRFARYEYEYDYPPDDPPDKDFDPDDDDRNYTYID

Radius of gyration: 14.36 Å; chains: 1; bounding box: 40×26×39 Å